Protein AF-A0A2P9H3U0-F1 (afdb_monomer_lite)

Structure (mmCIF, N/CA/C/O backbone):
data_AF-A0A2P9H3U0-F1
#
_entry.id   AF-A0A2P9H3U0-F1
#
loop_
_atom_site.group_PDB
_atom_site.id
_atom_site.type_symbol
_atom_site.label_atom_id
_atom_site.label_alt_id
_atom_site.label_comp_id
_atom_site.label_asym_id
_atom_site.label_entity_id
_atom_site.label_seq_id
_atom_site.pdbx_PDB_ins_code
_atom_site.Cartn_x
_atom_site.Cartn_y
_atom_site.Cartn_z
_atom_site.occupancy
_atom_site.B_iso_or_equiv
_atom_site.auth_seq_id
_atom_site.auth_comp_id
_atom_site.auth_asym_id
_atom_site.auth_atom_id
_atom_site.pdbx_PDB_model_num
ATOM 1 N N . MET A 1 1 ? 21.847 19.132 -38.992 1.00 49.22 1 MET A N 1
ATOM 2 C CA . MET A 1 1 ? 20.604 18.334 -38.825 1.00 49.22 1 MET A CA 1
ATOM 3 C C . MET A 1 1 ? 20.807 17.012 -39.554 1.00 49.22 1 MET A C 1
ATOM 5 O O . MET A 1 1 ? 21.447 17.091 -40.596 1.00 49.22 1 MET A O 1
ATOM 9 N N . PRO A 1 2 ? 20.315 15.843 -39.094 1.00 56.62 2 PRO A N 1
ATOM 10 C CA . PRO A 1 2 ? 19.330 15.552 -38.035 1.00 56.62 2 PRO A CA 1
ATOM 11 C C . PRO A 1 2 ? 19.957 14.607 -36.964 1.00 56.62 2 PRO A C 1
ATOM 13 O O . PRO A 1 2 ? 21.135 14.307 -37.050 1.00 56.62 2 PRO A O 1
ATOM 16 N N . SER A 1 3 ? 19.359 14.099 -35.892 1.00 51.69 3 SER A N 1
ATOM 17 C CA . SER A 1 3 ? 17.987 13.858 -35.463 1.00 51.69 3 SER A CA 1
ATOM 18 C C . SER A 1 3 ? 18.084 13.585 -33.954 1.00 51.69 3 SER A C 1
ATOM 20 O O . SER A 1 3 ? 18.876 12.738 -33.542 1.00 51.69 3 SER A O 1
ATOM 22 N N . TRP A 1 4 ? 17.337 14.302 -33.117 1.00 59.59 4 TRP A N 1
ATOM 23 C CA . TRP A 1 4 ? 17.231 13.982 -31.693 1.00 59.59 4 TRP A CA 1
ATOM 24 C C . TRP A 1 4 ? 16.504 12.640 -31.531 1.00 59.59 4 TRP A C 1
ATOM 26 O O . TRP A 1 4 ? 15.276 12.566 -31.621 1.00 59.59 4 TRP A O 1
ATOM 36 N N . SER A 1 5 ? 17.261 11.571 -31.288 1.00 59.53 5 SER A N 1
ATOM 37 C CA . SER A 1 5 ? 16.727 10.256 -30.934 1.00 59.53 5 SER A CA 1
ATOM 38 C C . SER A 1 5 ? 16.154 10.312 -29.523 1.00 59.53 5 SER A C 1
ATOM 40 O O . SER A 1 5 ? 16.846 10.107 -28.534 1.00 59.53 5 SER A O 1
ATOM 42 N N . ARG A 1 6 ? 14.863 10.632 -29.464 1.00 60.97 6 ARG A N 1
ATOM 43 C CA . ARG A 1 6 ? 13.948 10.504 -28.329 1.00 60.97 6 ARG A CA 1
ATOM 44 C C . ARG A 1 6 ? 14.246 9.220 -27.541 1.00 60.97 6 ARG A C 1
ATOM 46 O O . ARG A 1 6 ? 13.794 8.142 -27.929 1.00 60.97 6 ARG A O 1
ATOM 53 N N . THR A 1 7 ? 14.998 9.331 -26.447 1.00 64.19 7 THR A N 1
ATOM 54 C CA . THR A 1 7 ? 15.217 8.231 -25.507 1.00 64.19 7 THR A CA 1
ATOM 55 C C . THR A 1 7 ? 13.858 7.856 -24.938 1.00 64.19 7 THR A C 1
ATOM 57 O O . THR A 1 7 ? 13.287 8.569 -24.115 1.00 64.19 7 THR A O 1
ATOM 60 N N . ARG A 1 8 ? 13.288 6.761 -25.442 1.00 59.34 8 ARG A N 1
ATOM 61 C CA . ARG A 1 8 ? 12.138 6.107 -24.826 1.00 59.34 8 ARG A CA 1
ATOM 62 C C . ARG A 1 8 ? 12.621 5.689 -23.441 1.00 59.34 8 ARG A C 1
ATOM 64 O O . ARG A 1 8 ? 13.387 4.737 -23.333 1.00 59.34 8 ARG A O 1
ATOM 71 N N . ILE A 1 9 ? 12.233 6.433 -22.409 1.00 62.16 9 ILE A N 1
ATOM 72 C CA . ILE A 1 9 ? 12.370 5.987 -21.025 1.00 62.16 9 ILE A CA 1
ATOM 73 C C . ILE A 1 9 ? 11.520 4.720 -20.945 1.00 62.16 9 ILE A C 1
ATOM 75 O O . ILE A 1 9 ? 10.292 4.773 -20.887 1.00 62.16 9 ILE A O 1
ATOM 79 N N . ALA A 1 10 ? 12.174 3.570 -21.082 1.00 58.81 10 ALA A N 1
ATOM 80 C CA . ALA A 1 10 ? 11.562 2.292 -20.810 1.00 58.81 10 ALA A CA 1
ATOM 81 C C . ALA A 1 10 ? 11.264 2.297 -19.314 1.00 58.81 10 ALA A C 1
ATOM 83 O O . ALA A 1 10 ? 12.178 2.334 -18.495 1.00 58.81 10 ALA A O 1
ATOM 84 N N . CYS A 1 11 ? 9.980 2.343 -18.970 1.00 55.38 11 CYS A N 1
ATOM 85 C CA . CYS A 1 11 ? 9.530 2.165 -17.602 1.00 55.38 11 CYS A CA 1
ATOM 86 C C . CYS A 1 11 ? 10.064 0.805 -17.125 1.00 55.38 11 CYS A C 1
ATOM 88 O O . CYS A 1 11 ? 9.650 -0.246 -17.623 1.00 55.38 11 CYS A O 1
ATOM 90 N N . SER A 1 12 ? 11.062 0.851 -16.246 1.00 59.41 12 SER A N 1
ATOM 91 C CA . SER A 1 12 ? 11.660 -0.305 -15.594 1.00 59.41 12 SER A CA 1
ATOM 92 C C . SER A 1 12 ? 10.551 -1.047 -14.842 1.00 59.41 12 SER A C 1
ATOM 94 O O . SER A 1 12 ? 9.988 -0.558 -13.864 1.00 59.41 12 SER A O 1
ATOM 96 N N . ARG A 1 13 ? 10.152 -2.217 -15.353 1.00 60.56 13 ARG A N 1
ATOM 97 C CA . ARG A 1 13 ? 9.086 -3.037 -14.747 1.00 60.56 13 ARG A CA 1
ATOM 98 C C . ARG A 1 13 ? 9.464 -3.547 -13.352 1.00 60.56 13 ARG A C 1
ATOM 100 O O . ARG A 1 13 ? 8.572 -3.919 -12.590 1.00 60.56 13 ARG A O 1
ATOM 107 N N . ASP A 1 14 ? 10.755 -3.553 -13.033 1.00 63.97 14 ASP A N 1
ATOM 108 C CA . ASP A 1 14 ? 11.304 -4.121 -11.804 1.00 63.97 14 ASP A CA 1
ATOM 109 C C . ASP A 1 14 ? 10.931 -3.286 -10.571 1.00 63.97 14 ASP A C 1
ATOM 111 O O . ASP A 1 14 ? 10.431 -3.816 -9.576 1.00 63.97 14 ASP A O 1
ATOM 115 N N . ASP A 1 15 ? 11.010 -1.958 -10.696 1.00 70.38 15 ASP A N 1
ATOM 116 C CA . ASP A 1 15 ? 10.689 -1.023 -9.611 1.00 70.38 15 ASP A CA 1
ATOM 117 C C . ASP A 1 15 ? 9.238 -1.174 -9.135 1.00 70.38 15 ASP A C 1
ATOM 119 O O . ASP A 1 15 ? 8.930 -1.113 -7.944 1.00 70.38 15 ASP A O 1
ATOM 123 N N . THR A 1 16 ? 8.323 -1.449 -10.069 1.00 74.38 16 THR A N 1
ATOM 124 C CA . THR A 1 16 ? 6.898 -1.604 -9.747 1.00 74.38 16 THR A CA 1
ATOM 125 C C . THR A 1 16 ? 6.627 -2.904 -8.989 1.00 74.38 16 THR A C 1
ATOM 127 O O . THR A 1 16 ? 5.755 -2.953 -8.116 1.00 74.38 16 THR A O 1
ATOM 130 N N . HIS A 1 17 ? 7.358 -3.973 -9.315 1.00 80.56 17 HIS A N 1
ATOM 131 C CA . HIS A 1 17 ? 7.207 -5.257 -8.639 1.00 80.56 17 HIS A CA 1
ATOM 132 C C . HIS A 1 17 ? 7.724 -5.182 -7.200 1.00 80.56 17 HIS A C 1
ATOM 134 O O . HIS A 1 17 ? 7.031 -5.612 -6.273 1.00 80.56 17 HIS A O 1
ATOM 140 N N . TYR A 1 18 ? 8.881 -4.545 -7.009 1.00 86.81 18 TYR A N 1
ATOM 141 C CA . TYR A 1 18 ? 9.473 -4.336 -5.694 1.00 86.81 18 TYR A CA 1
ATOM 142 C C . TYR A 1 18 ? 8.538 -3.568 -4.748 1.00 86.81 18 TYR A C 1
ATOM 144 O O . TYR A 1 18 ? 8.273 -4.022 -3.631 1.00 86.81 18 TYR A O 1
ATOM 152 N N . VAL A 1 19 ? 7.956 -2.453 -5.214 1.00 84.44 19 VAL A N 1
ATOM 153 C CA . VAL A 1 19 ? 7.027 -1.635 -4.414 1.00 84.44 19 VAL A CA 1
ATOM 154 C C . VAL A 1 19 ? 5.834 -2.459 -3.929 1.00 84.44 19 VAL A C 1
ATOM 156 O O . VAL A 1 19 ? 5.471 -2.382 -2.758 1.00 84.44 19 VAL A O 1
ATOM 159 N N . ARG A 1 20 ? 5.242 -3.301 -4.785 1.00 85.06 20 ARG A N 1
ATOM 160 C CA . ARG A 1 20 ? 4.082 -4.127 -4.405 1.00 85.06 20 ARG A CA 1
ATOM 161 C C . ARG A 1 20 ? 4.417 -5.152 -3.322 1.00 85.06 20 ARG A C 1
ATOM 163 O O . ARG A 1 20 ? 3.648 -5.295 -2.371 1.00 85.06 20 ARG A O 1
ATOM 170 N N . ILE A 1 21 ? 5.559 -5.836 -3.440 1.00 88.50 21 ILE A N 1
ATOM 171 C CA . ILE A 1 21 ? 6.009 -6.808 -2.431 1.00 88.50 21 ILE A CA 1
ATOM 172 C C . ILE A 1 21 ? 6.273 -6.098 -1.102 1.00 88.50 21 ILE A C 1
ATOM 174 O O . ILE A 1 21 ? 5.796 -6.537 -0.052 1.00 88.50 21 ILE A O 1
ATOM 178 N N . TYR A 1 22 ? 7.000 -4.981 -1.147 1.00 89.69 22 TYR A N 1
ATOM 179 C CA . TYR A 1 22 ? 7.339 -4.223 0.048 1.00 89.69 22 TYR A CA 1
ATOM 180 C C . TYR A 1 22 ? 6.090 -3.676 0.755 1.00 89.69 22 TYR A C 1
ATOM 182 O O . TYR A 1 22 ? 5.968 -3.813 1.972 1.00 89.69 22 TYR A O 1
ATOM 190 N N . MET A 1 23 ? 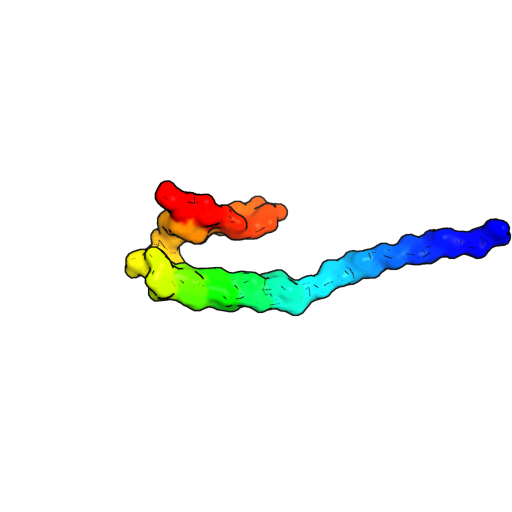5.107 -3.164 0.007 1.00 87.44 23 MET A N 1
ATOM 191 C CA . MET A 1 23 ? 3.823 -2.717 0.564 1.00 87.44 23 MET A CA 1
ATOM 192 C C . MET A 1 23 ? 3.047 -3.858 1.236 1.00 87.44 23 MET A C 1
ATOM 194 O O . MET A 1 23 ? 2.438 -3.650 2.284 1.00 87.44 23 MET A O 1
ATOM 198 N N . GLY A 1 24 ? 3.106 -5.079 0.693 1.00 88.50 24 GLY A N 1
ATOM 199 C CA . GLY A 1 24 ? 2.526 -6.264 1.334 1.00 88.50 24 GLY A CA 1
ATOM 200 C C . GLY A 1 24 ? 3.181 -6.597 2.680 1.00 88.50 24 GLY A C 1
ATOM 201 O O . GLY A 1 24 ? 2.486 -6.910 3.648 1.00 88.50 24 GLY A O 1
ATOM 202 N N . HIS A 1 25 ? 4.510 -6.484 2.770 1.00 90.75 25 HIS A N 1
ATOM 203 C CA . HIS A 1 25 ? 5.233 -6.622 4.039 1.00 90.75 25 HIS A CA 1
ATOM 204 C C . HIS A 1 25 ? 4.893 -5.515 5.032 1.00 90.75 25 HIS A C 1
ATOM 206 O O . HIS A 1 25 ? 4.731 -5.794 6.218 1.00 90.75 25 HIS A O 1
ATOM 212 N N . LEU A 1 26 ? 4.782 -4.276 4.554 1.00 89.06 26 LEU A N 1
ATOM 213 C CA . LEU A 1 26 ? 4.499 -3.124 5.396 1.00 89.06 26 LEU A CA 1
ATOM 214 C C . LEU A 1 26 ? 3.094 -3.210 6.002 1.00 89.06 26 LEU A C 1
ATOM 216 O O . LEU A 1 26 ? 2.952 -3.069 7.213 1.00 89.06 26 LEU A O 1
ATOM 220 N N . ARG A 1 27 ? 2.083 -3.556 5.194 1.00 87.94 27 ARG A N 1
ATOM 221 C CA . ARG A 1 27 ? 0.704 -3.771 5.661 1.00 87.94 27 ARG A CA 1
ATOM 222 C C . ARG A 1 27 ? 0.627 -4.795 6.786 1.00 87.94 27 ARG A C 1
ATOM 224 O O . ARG A 1 27 ? -0.011 -4.525 7.786 1.00 87.94 27 ARG A O 1
ATOM 231 N N . ARG A 1 28 ? 1.343 -5.920 6.685 1.00 87.81 28 ARG A N 1
ATOM 232 C CA . ARG A 1 28 ? 1.377 -6.932 7.760 1.00 87.81 28 ARG A CA 1
ATOM 233 C C . ARG A 1 28 ? 1.931 -6.419 9.093 1.00 87.81 28 ARG A C 1
ATOM 235 O O . ARG A 1 28 ? 1.676 -7.042 10.115 1.00 87.81 28 ARG A O 1
ATOM 242 N N . LYS A 1 29 ? 2.735 -5.354 9.080 1.00 88.06 29 LYS A N 1
ATOM 243 C CA . LYS A 1 29 ? 3.351 -4.792 10.289 1.00 88.06 29 LYS A CA 1
ATOM 244 C C . LYS A 1 29 ? 2.525 -3.670 10.911 1.00 88.06 29 LYS A C 1
ATOM 246 O O . LYS A 1 29 ? 2.584 -3.513 12.123 1.00 88.06 29 LYS A O 1
ATOM 251 N N . ILE A 1 30 ? 1.826 -2.880 10.093 1.00 87.25 30 ILE A N 1
ATOM 252 C CA . ILE A 1 30 ? 1.137 -1.661 10.549 1.00 87.25 30 ILE A CA 1
ATOM 253 C C . ILE A 1 30 ? -0.391 -1.778 10.545 1.00 87.25 30 ILE A C 1
ATOM 255 O O . ILE A 1 30 ? -1.051 -1.065 11.290 1.00 87.25 30 ILE A O 1
ATOM 259 N N . GLU A 1 31 ? -0.963 -2.646 9.706 1.00 83.44 31 GLU A N 1
ATOM 260 C CA . GLU A 1 31 ? -2.407 -2.875 9.657 1.00 83.44 31 GLU A CA 1
ATOM 261 C C . GLU A 1 31 ? -2.771 -4.010 10.611 1.00 83.44 31 GLU A C 1
ATOM 263 O O . GLU A 1 31 ? -2.119 -5.055 10.625 1.00 83.44 31 GLU A O 1
ATOM 268 N N . ALA A 1 32 ? -3.858 -3.832 11.362 1.00 84.44 32 ALA A N 1
ATOM 269 C CA . ALA A 1 32 ? -4.421 -4.899 12.186 1.00 84.44 32 ALA A CA 1
ATOM 270 C C . ALA A 1 32 ? -4.996 -6.046 11.331 1.00 84.44 32 ALA A C 1
ATOM 272 O O . ALA A 1 32 ? -4.898 -7.209 11.713 1.00 84.44 32 ALA A O 1
ATOM 273 N N . ASP A 1 33 ? -5.560 -5.721 10.161 1.00 84.12 33 ASP A N 1
ATOM 274 C CA . ASP A 1 33 ? -6.040 -6.688 9.173 1.00 84.12 33 ASP A CA 1
ATOM 275 C C . ASP A 1 33 ? -5.503 -6.331 7.770 1.00 84.12 33 ASP A C 1
ATOM 277 O O . ASP A 1 33 ? -5.932 -5.340 7.170 1.00 84.12 33 ASP A O 1
ATOM 281 N N . PRO A 1 34 ? -4.588 -7.131 7.194 1.00 79.06 34 PRO A N 1
ATOM 282 C CA . PRO A 1 34 ? -4.028 -6.865 5.872 1.00 79.06 34 PRO A CA 1
ATOM 283 C C . PRO A 1 34 ? -5.048 -6.992 4.725 1.00 79.06 34 PRO A C 1
ATOM 285 O O . PRO A 1 34 ? -4.777 -6.480 3.635 1.00 79.06 34 PRO A O 1
ATOM 288 N N . ALA A 1 35 ? -6.198 -7.647 4.937 1.00 83.31 35 ALA A N 1
ATOM 289 C CA . ALA A 1 35 ? -7.285 -7.714 3.958 1.00 83.31 35 ALA A CA 1
ATOM 290 C C . ALA A 1 35 ? -8.148 -6.439 3.946 1.00 83.31 35 ALA A C 1
ATOM 292 O O . ALA A 1 35 ? -8.864 -6.189 2.973 1.00 83.31 35 ALA A O 1
ATOM 293 N N . ARG A 1 36 ? -8.061 -5.613 4.997 1.00 84.50 36 ARG A N 1
ATOM 294 C CA . ARG A 1 36 ? -8.821 -4.367 5.159 1.00 84.50 36 ARG A CA 1
ATOM 295 C C . ARG A 1 36 ? -7.882 -3.205 5.498 1.00 84.50 36 ARG A C 1
ATOM 297 O O . ARG A 1 36 ? -7.893 -2.723 6.628 1.00 84.50 36 ARG A O 1
ATOM 304 N N . PRO A 1 37 ? -7.072 -2.743 4.529 1.00 83.31 37 PRO A N 1
ATOM 305 C CA . PRO A 1 37 ? -6.102 -1.690 4.782 1.00 83.31 37 PRO A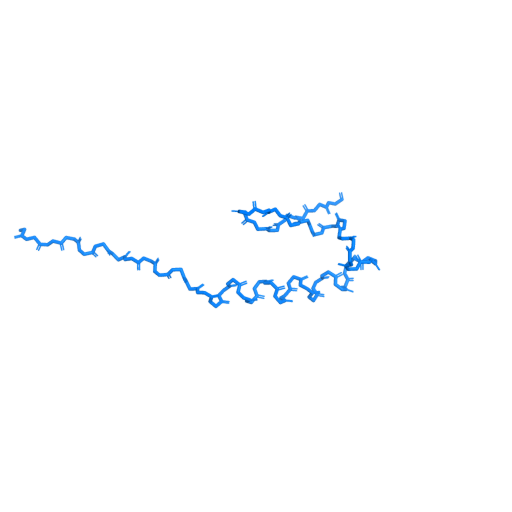 CA 1
ATOM 306 C C . PRO A 1 37 ? -6.801 -0.372 5.135 1.00 83.31 37 PRO A C 1
ATOM 308 O O . PRO A 1 37 ? -7.597 0.133 4.341 1.00 83.31 37 PRO A O 1
ATOM 311 N N . ALA A 1 38 ? -6.494 0.178 6.309 1.00 84.81 38 ALA A N 1
ATOM 312 C CA . ALA A 1 38 ? -6.972 1.482 6.760 1.00 84.81 38 ALA A CA 1
ATOM 313 C C . ALA A 1 38 ? -5.915 2.575 6.542 1.00 84.81 38 ALA A C 1
ATOM 315 O O . ALA A 1 38 ? -6.256 3.691 6.155 1.00 84.81 38 ALA A O 1
ATOM 316 N N . HIS A 1 39 ? -4.638 2.230 6.717 1.00 85.88 39 HIS A N 1
ATOM 317 C CA . HIS A 1 39 ? -3.522 3.170 6.677 1.00 85.88 39 HIS A CA 1
ATOM 318 C C . HIS A 1 39 ? -2.863 3.245 5.298 1.00 85.88 39 HIS A C 1
ATOM 320 O O . HIS A 1 39 ? -2.469 4.316 4.845 1.00 85.88 39 HIS A O 1
ATOM 326 N N . LEU A 1 40 ? -2.731 2.118 4.592 1.00 87.00 40 LEU A N 1
ATOM 327 C CA . LEU A 1 40 ? -2.125 2.074 3.255 1.00 87.00 40 LEU A CA 1
ATOM 328 C C . LEU A 1 40 ? -3.193 1.838 2.200 1.00 87.00 40 LEU A C 1
ATOM 330 O O . LEU A 1 40 ? -3.456 0.697 1.822 1.00 87.00 40 LEU A O 1
ATOM 334 N N . LEU A 1 41 ? -3.789 2.906 1.685 1.00 86.94 41 LEU A N 1
ATOM 335 C CA . LEU A 1 41 ? -4.857 2.819 0.694 1.00 86.94 41 LEU A CA 1
ATOM 336 C C . LEU A 1 41 ? -4.277 2.721 -0.722 1.00 86.94 41 LEU A C 1
ATOM 338 O O . LEU A 1 41 ? -3.303 3.388 -1.068 1.00 86.94 41 LEU A O 1
ATOM 342 N N . THR A 1 42 ? -4.865 1.854 -1.545 1.00 86.88 42 THR A N 1
ATOM 343 C CA . THR A 1 42 ? -4.462 1.685 -2.947 1.00 86.88 42 THR A CA 1
ATOM 344 C C . THR A 1 42 ? -5.298 2.606 -3.828 1.00 86.88 42 THR A C 1
ATOM 346 O O . THR A 1 42 ? -6.513 2.446 -3.904 1.00 86.88 42 THR A O 1
ATOM 349 N N . GLU A 1 43 ? -4.645 3.540 -4.515 1.00 87.94 43 GLU A N 1
ATOM 350 C CA . GLU A 1 43 ? -5.261 4.374 -5.544 1.00 87.94 43 GLU A CA 1
ATOM 351 C C . GLU A 1 43 ? -4.980 3.805 -6.933 1.00 87.94 43 GLU A C 1
ATOM 353 O O . GLU A 1 43 ? -3.854 3.819 -7.442 1.00 87.94 43 GLU A O 1
ATOM 358 N N . SER A 1 44 ? -6.038 3.296 -7.560 1.00 82.69 44 SER A N 1
ATOM 359 C CA . SER A 1 44 ? -5.985 2.726 -8.904 1.00 82.69 44 SER A CA 1
ATOM 360 C C . SER A 1 44 ? -5.524 3.773 -9.919 1.00 82.69 44 SER A C 1
ATOM 362 O O . SER A 1 44 ? -6.136 4.827 -10.049 1.00 82.69 44 SER A O 1
ATOM 364 N N . GLY A 1 45 ? -4.449 3.475 -10.650 1.00 81.81 45 GLY A N 1
ATOM 365 C CA . GLY A 1 45 ? -3.878 4.373 -11.661 1.00 81.81 45 GLY A CA 1
ATOM 366 C C . GLY A 1 45 ? -2.837 5.368 -11.139 1.00 81.81 45 GLY A C 1
ATOM 367 O O . GLY A 1 45 ? -2.149 5.971 -11.957 1.00 81.81 45 GLY A O 1
ATOM 368 N N . VAL A 1 46 ? -2.665 5.490 -9.816 1.00 85.06 46 VAL A N 1
ATOM 369 C CA . VAL A 1 46 ? -1.670 6.388 -9.198 1.00 85.06 46 VAL A CA 1
ATOM 370 C C . VAL A 1 46 ? -0.645 5.601 -8.382 1.00 85.06 46 VAL A C 1
ATOM 372 O O . VAL A 1 46 ? 0.553 5.713 -8.628 1.00 85.06 46 VAL A O 1
ATOM 375 N N . GLY A 1 47 ? -1.095 4.771 -7.435 1.00 85.25 47 GLY A N 1
ATOM 376 C CA . GLY A 1 47 ? -0.202 4.036 -6.541 1.00 85.25 47 GLY A CA 1
ATOM 377 C C . GLY A 1 47 ? -0.794 3.801 -5.155 1.00 85.25 47 GLY A C 1
ATOM 37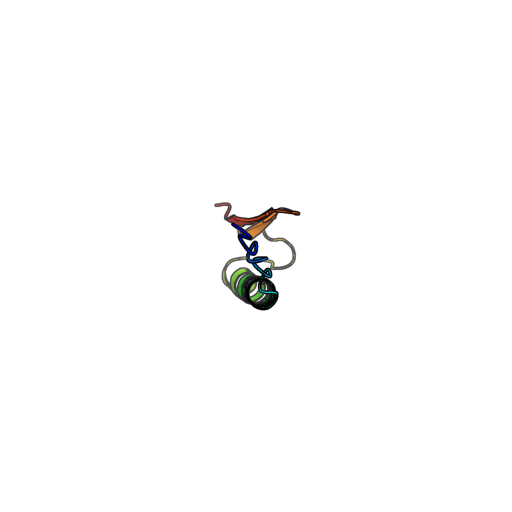8 O O . GLY A 1 47 ? -1.904 3.291 -5.017 1.00 85.25 47 GLY A O 1
ATOM 379 N N . TYR A 1 48 ? -0.031 4.128 -4.116 1.00 87.25 48 TYR A N 1
ATOM 380 C CA . TYR A 1 48 ? -0.434 3.955 -2.722 1.00 87.25 48 TYR A CA 1
ATOM 381 C C . TYR A 1 48 ? -0.413 5.300 -2.008 1.00 87.25 48 TYR A C 1
ATOM 383 O O . TYR A 1 48 ? 0.513 6.086 -2.203 1.00 87.25 48 TYR A O 1
ATOM 391 N N . ARG A 1 49 ? -1.408 5.535 -1.155 1.00 86.12 49 ARG A N 1
ATOM 392 C CA . ARG A 1 49 ? -1.468 6.699 -0.273 1.00 86.12 49 ARG A CA 1
ATOM 393 C C . ARG A 1 49 ? -1.454 6.252 1.180 1.00 86.12 49 ARG A C 1
ATOM 395 O O . ARG A 1 49 ? -2.034 5.221 1.525 1.00 86.12 49 ARG A O 1
ATOM 402 N N . PHE A 1 50 ? -0.807 7.052 2.012 1.00 87.38 50 PHE A N 1
ATOM 403 C CA . PHE A 1 50 ? -0.832 6.877 3.453 1.00 87.38 50 PHE A CA 1
ATOM 404 C C . PHE A 1 50 ? -1.950 7.737 4.045 1.00 87.38 50 PHE A C 1
ATOM 406 O O . PHE A 1 50 ? -2.019 8.934 3.764 1.00 87.38 50 PHE A O 1
ATOM 413 N N . ALA A 1 51 ? -2.834 7.113 4.814 1.00 80.94 51 ALA A N 1
ATOM 414 C CA . ALA A 1 51 ? -3.877 7.759 5.595 1.00 80.94 51 ALA A CA 1
ATOM 415 C C . ALA A 1 51 ? -3.600 7.487 7.081 1.00 80.94 51 ALA A C 1
ATOM 417 O O . ALA A 1 51 ? -3.246 6.366 7.447 1.00 80.94 51 ALA A O 1
ATOM 418 N N . LEU A 1 52 ? -3.700 8.535 7.898 1.00 75.38 52 LEU A N 1
ATOM 419 C CA . LEU A 1 52 ? -3.591 8.480 9.358 1.00 75.38 52 LEU A CA 1
ATOM 420 C C . LEU A 1 52 ? -4.982 8.421 9.982 1.00 75.38 52 LEU A C 1
ATOM 422 O O . LEU A 1 52 ? -5.885 9.089 9.424 1.00 75.38 52 LEU A O 1
#

Secondary structure (DSSP, 8-state):
------------HHHHHHHHHHHHHHHHHH-S-TTS-SSEEEETTTEEEE--

Radius of gyration: 17.17 Å; chains: 1; bounding box: 29×26×51 Å

Sequence (52 aa):
MPSWSRTRIACSRDDTHYVRIYMGHLRRKIEADPARPAHLLTESGVGYRFAL

Foldseek 3Di:
DDDPPPPPPPPDPVVVVVLVVVVLVVCVVPPPDSVDDPQWDADPPPGTDGDD

pLDDT: mean 77.72, std 12.3, range [49.22, 90.75]

=== Feature glossary ===
Each block in this record encodes a different view of the same protein. In brief:

Predicted aligned error. PAE(i, j) answers: if I align the predicted and true structures on residue i, how far off (in Å) do I expect residue j to be? A block-diagonal PAE matrix with low values on the blocks and high values off-diagonal is the signature of a multi-domain protein with confidently predicted domains but uncertain inter-domain orientation.

Con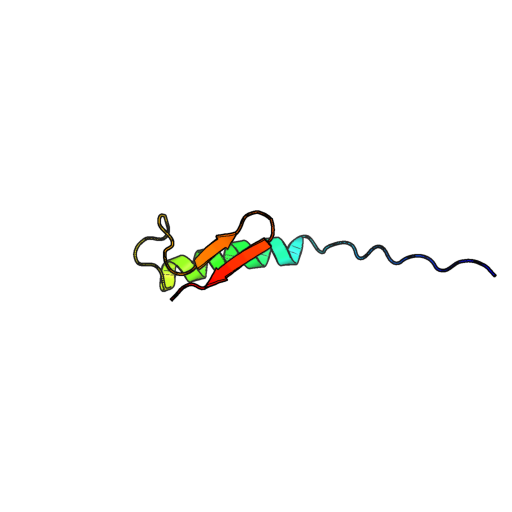tact-map, Ramachandran, and PAE plots. Plot images: a contact map (which residues are close in 3D, as an N×N binary image), a Ramachandran scatter (backbone torsion angles, revealing secondary-structure composition at a glance), and — for AlphaFold structures — a PAE heatmap (pairwise prediction confidence).

Backbone torsions (φ/ψ). φ (phi) and ψ (psi) are the two rotatable backbone dihedrals per residue: φ is the C(i-1)–N–Cα–C torsion, ψ is the N–Cα–C–N(i+1) torsion, both in degrees on (−180°, 180°]. α-helical residues cluster near (−60°, −45°); β-strand residues near (−120°,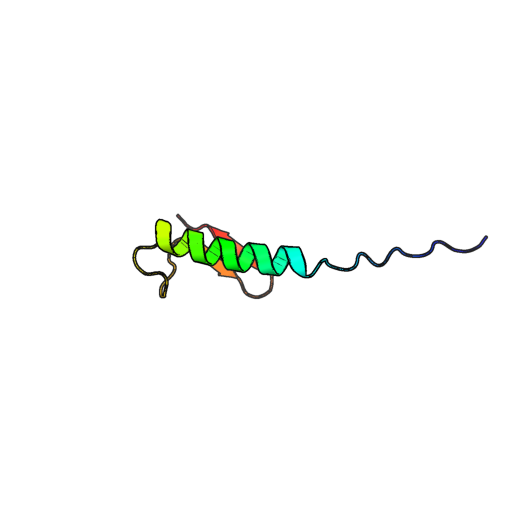 +130°). A Ramachandran plot is simply a scatter of (φ, ψ) for every residue.

Foldseek 3Di. A 3Di character summarizes, for each residue, the relative orientation of the Cα frame of its nearest spatial neighbor. Because it encodes fold topology rather than chemistry, 3Di alignments detect remote structural similarity that sequence alignment misses.

Radius of gyration, Cα contacts, bounding box. Three whole-structure scalars: the radius of gyration (RMS distance of Cα from centroid, in Å), the count of Cα–Cα contacts (pairs closer than 8 Å and separated by more than four residues in sequence — i.e. tertiary, not local, contacts), and the bounding-box dimensions. Together they distinguish compact globular folds from extended fibres or disordered chains.

Sequence. Sequence gives the chain of amino acids in standard one-letter code (A=alanine, C=cysteine, …, Y=tyrosine), read N→C. It is the only feature that is directly encoded by the gene; all structural features are derived from the folded form of this sequence.

mmCIF coordinates. Atomic coordinates in PDBx/mmCIF format — the same representation the Protein Data Bank distributes. Each line of the _atom_site loop places one backbone atom in Cartesian space (units: ångströms, origin: arbitrary).

Secondary structure (3-state, P-SEA). Three-state secondary structure (P-SEA) collapses the eight DSSP classes into helix (a), strand (b), and coil (c). P-SEA assigns these from Cα geometry alone — distances and angles — without requiring backbone oxygens, so it works on any Cα trace.

InterPro / GO / CATH / organism. Functional annotations link the protein to curated databases. InterPro entries identify conserved domains and families by matching the sequence against member-database signatures (Pfam, PROSITE, CDD, …). Gene Ontology (GO) terms describe molecular function, biological process, and cellular component in a controlled vocabulary. CATH places the structure in a hierarchical fold classification (Class/Architecture/Topology/Homologous-superfamily). The organism is the source species.

B-factor. B-factor (Debye–Waller factor) reflects atomic displacement in the crystal lattice. It is an experimental observable (units Å²), not a prediction; low values mean the atom is pinned down, high values mean it moves or is heterogeneous across the crystal.

Rendered structure images. Structure images are PyMOL renders from six orthogonal camera directions. Cartoon representation draws helices as coils and strands as arrows; sticks shows the backbone as bonds; surface shows the solvent-excluded envelope. Rainbow coloring maps sequence position to hue (blue→red, N→C); chain coloring assigns a distinct color per polypeptide.

Solvent-accessible surface area. Solvent-accessible surface area (SASA) is the area in Å² traced out by the centre of a 1.4 Å probe sphere (a water molecule) rolled over the protein's van der Waals surface (Shrake–Rupley / Lee–Richards construction). Buried residues have near-zero SASA; fully exposed residues can exceed 200 Å². The total SASA scales roughly with the number of surface residues.

Secondary structure (8-state, DSSP). The SS8 string is DSSP's per-residue secondary-structure call. α-helix (H) means an i→i+4 H-bond ladder; β-strand (E) means the residue participates in a β-sheet; 3₁₀ (G) and π (I) are tighter and wider helices; T/S are turns/bends; '-' is loop.

pLDDT. For AlphaFold models, the B-factor field carries pLDDT — the model's own estimate of local accuracy on a 0–100 scale. Regions with pLDDT<50 should be treated as essentially unm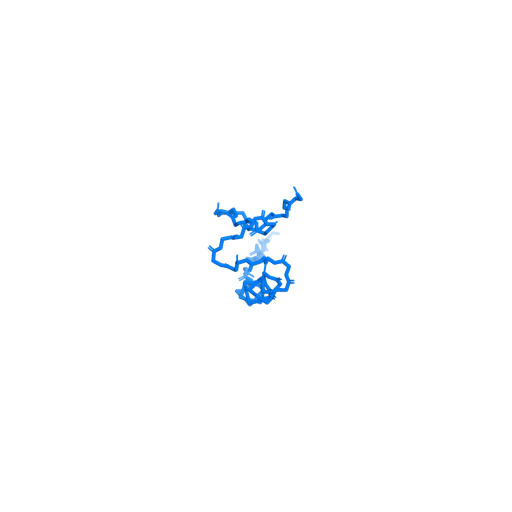odeled; they often correspond to intrinsically disordered segments.

Nearest PDB structures. Nearest PDB neighbors are the top structural matches found by Foldseek when searching this structure against the entire Protein Data Bank. Each hit reports a TM-score (0 to 1; >0.5 almost always implies the same fold) and an E-value. These are *structural* homologs — they may share no detectable sequence similarity.